Protein AF-F9DYD0-F1 (afdb_monomer_lite)

Organism: NCBI:txid1027292

Sequence (90 aa):
DEMLVDVKQSRDTLLSLITKEDYSSEVKVYLVDTINNFLRLEEEIRYIKDGNYFSRSELNILFGNLRNTFRSNFNIFATTFYESSRLQQQ

pLDDT: mean 92.45, std 4.65, range [63.06, 96.56]

Structure (mmCIF, N/CA/C/O backbone):
data_AF-F9DYD0-F1
#
_entry.id   AF-F9DYD0-F1
#
loop_
_atom_site.group_PDB
_atom_site.id
_atom_site.type_symbol
_atom_site.label_atom_id
_atom_site.label_alt_id
_atom_site.label_comp_id
_atom_site.label_asym_id
_atom_site.label_entity_id
_atom_site.label_seq_id
_atom_site.pdbx_PDB_ins_code
_atom_site.Cartn_x
_atom_site.Cartn_y
_atom_site.Cartn_z
_atom_site.occupancy
_atom_site.B_iso_or_equiv
_atom_site.auth_seq_id
_atom_site.auth_comp_id
_atom_site.auth_asym_id
_atom_site.auth_atom_id
_atom_site.pdbx_PDB_model_num
ATOM 1 N N . ASP A 1 1 ? 8.177 -10.526 -10.722 1.00 63.06 1 ASP A N 1
ATOM 2 C CA . ASP A 1 1 ? 6.870 -11.146 -10.427 1.00 63.06 1 ASP A CA 1
ATOM 3 C C . ASP A 1 1 ? 6.547 -11.220 -8.949 1.00 63.06 1 ASP A C 1
ATOM 5 O O . ASP A 1 1 ? 5.445 -10.822 -8.597 1.00 63.06 1 ASP A O 1
ATOM 9 N N . GLU A 1 2 ? 7.494 -11.616 -8.097 1.00 89.06 2 GLU A N 1
ATOM 10 C CA . GLU A 1 2 ? 7.298 -11.711 -6.638 1.00 89.06 2 GLU A CA 1
ATOM 11 C C . GLU A 1 2 ? 6.757 -10.415 -6.010 1.00 89.06 2 GLU A C 1
ATOM 13 O O . GLU A 1 2 ? 5.704 -10.437 -5.389 1.00 89.06 2 GLU A O 1
ATOM 18 N N . MET A 1 3 ? 7.354 -9.254 -6.307 1.00 89.50 3 MET A N 1
ATOM 19 C CA . MET A 1 3 ? 6.923 -7.983 -5.703 1.00 89.50 3 MET A CA 1
ATOM 20 C C . MET A 1 3 ? 5.440 -7.634 -5.940 1.00 89.50 3 MET A C 1
ATOM 22 O O . MET A 1 3 ? 4.772 -7.147 -5.034 1.00 89.50 3 MET A O 1
ATOM 26 N N . LEU A 1 4 ? 4.895 -7.877 -7.142 1.00 94.12 4 LEU A N 1
ATOM 27 C CA . LEU A 1 4 ? 3.475 -7.602 -7.409 1.00 94.12 4 LEU A CA 1
ATOM 28 C C . LEU A 1 4 ? 2.567 -8.561 -6.630 1.00 94.12 4 LEU A C 1
ATOM 30 O O . LEU A 1 4 ? 1.477 -8.171 -6.213 1.00 94.12 4 LEU A O 1
ATOM 34 N N . VAL A 1 5 ? 2.998 -9.814 -6.466 1.00 95.31 5 VAL A N 1
ATOM 35 C CA . VAL A 1 5 ? 2.276 -10.817 -5.676 1.00 95.31 5 VAL A CA 1
ATOM 36 C C . VAL A 1 5 ? 2.269 -10.410 -4.203 1.00 95.31 5 VAL A C 1
ATOM 38 O O . VAL A 1 5 ? 1.194 -10.359 -3.607 1.00 95.31 5 VAL A O 1
ATOM 41 N N . ASP A 1 6 ? 3.419 -10.023 -3.653 1.00 93.62 6 ASP A N 1
ATOM 42 C CA . ASP A 1 6 ? 3.560 -9.628 -2.247 1.00 93.62 6 ASP A CA 1
ATOM 43 C C . ASP A 1 6 ? 2.713 -8.394 -1.905 1.00 93.62 6 ASP A C 1
ATOM 45 O O . ASP A 1 6 ? 2.025 -8.354 -0.879 1.00 93.62 6 ASP A O 1
ATOM 49 N N . VAL A 1 7 ? 2.706 -7.386 -2.787 1.00 94.31 7 VAL A N 1
ATOM 50 C CA . VAL A 1 7 ? 1.897 -6.170 -2.597 1.00 94.31 7 VAL A CA 1
ATOM 51 C C . VAL A 1 7 ? 0.403 -6.503 -2.625 1.00 94.31 7 VAL A C 1
ATOM 53 O O . VAL A 1 7 ? -0.336 -6.026 -1.763 1.00 94.31 7 VAL A O 1
ATOM 56 N N . LYS A 1 8 ? -0.040 -7.373 -3.543 1.00 96.38 8 LYS A N 1
ATOM 57 C CA . LYS A 1 8 ? -1.440 -7.829 -3.599 1.00 96.38 8 LYS A CA 1
ATOM 58 C C . LYS A 1 8 ? -1.848 -8.585 -2.341 1.00 96.38 8 LYS A C 1
ATOM 60 O O . LYS A 1 8 ? -2.879 -8.273 -1.756 1.00 96.38 8 LYS A O 1
ATOM 65 N N . GLN A 1 9 ? -1.031 -9.536 -1.892 1.00 96.06 9 GLN A N 1
ATOM 66 C CA . GLN A 1 9 ? -1.301 -10.299 -0.669 1.00 96.06 9 GLN A CA 1
ATOM 67 C C . GLN A 1 9 ? -1.370 -9.394 0.568 1.00 96.06 9 GLN A C 1
ATOM 69 O O . GLN A 1 9 ? -2.242 -9.564 1.424 1.00 96.06 9 GLN A O 1
ATOM 74 N N . SER A 1 10 ? -0.491 -8.394 0.646 1.00 94.50 10 SER A N 1
ATOM 75 C CA . SER A 1 10 ? -0.508 -7.403 1.725 1.00 94.50 10 SER A CA 1
ATOM 76 C C . SER A 1 10 ? -1.788 -6.564 1.695 1.00 94.50 10 SER A C 1
ATOM 78 O O . SER A 1 10 ? -2.447 -6.407 2.722 1.00 94.50 10 SER A O 1
ATOM 80 N N . ARG A 1 11 ? 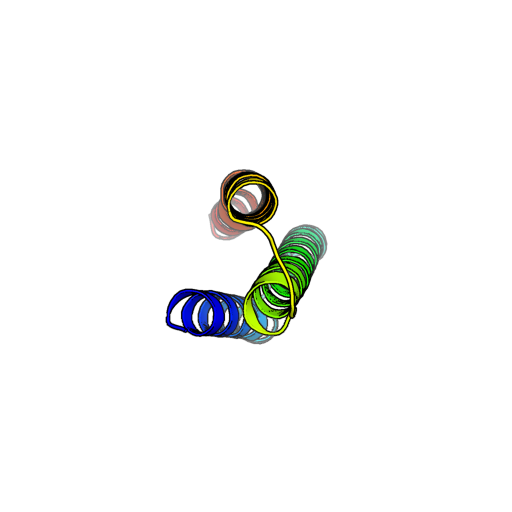-2.202 -6.087 0.513 1.00 95.75 11 ARG A N 1
ATOM 81 C CA . ARG A 1 11 ? -3.473 -5.369 0.335 1.00 95.75 11 ARG A CA 1
ATOM 82 C C . ARG A 1 11 ? -4.670 -6.230 0.739 1.00 95.75 11 ARG A C 1
ATOM 84 O O . ARG A 1 11 ? -5.550 -5.751 1.447 1.00 95.75 11 ARG A O 1
ATOM 91 N N . ASP A 1 12 ? -4.707 -7.488 0.315 1.00 96.50 12 ASP A N 1
ATOM 92 C CA . ASP A 1 12 ? -5.805 -8.409 0.631 1.00 96.50 12 ASP A CA 1
ATOM 93 C C . ASP A 1 12 ? -5.874 -8.694 2.141 1.00 96.50 12 ASP A C 1
ATOM 95 O O . ASP A 1 12 ? -6.960 -8.773 2.722 1.00 96.50 12 ASP A O 1
ATOM 99 N N . THR A 1 13 ? -4.716 -8.750 2.806 1.00 94.56 13 THR A N 1
ATOM 100 C CA . THR A 1 13 ? -4.633 -8.828 4.269 1.00 94.56 13 THR A CA 1
ATOM 101 C C . THR A 1 13 ? -5.268 -7.600 4.922 1.00 94.56 13 THR A C 1
ATOM 103 O O . THR A 1 13 ? -6.145 -7.769 5.772 1.00 94.56 13 THR A O 1
ATOM 106 N N . LEU A 1 14 ? -4.900 -6.387 4.487 1.00 93.62 14 LEU A N 1
ATOM 107 C CA . LEU A 1 14 ? -5.471 -5.124 4.981 1.00 93.62 14 LEU A CA 1
ATOM 108 C C . LEU A 1 14 ? -6.987 -5.038 4.744 1.00 93.62 14 LEU A C 1
ATOM 110 O O . LEU A 1 14 ? -7.731 -4.653 5.642 1.00 93.62 14 LEU A O 1
ATOM 114 N N . LEU A 1 15 ? -7.464 -5.459 3.570 1.00 95.06 15 LEU A N 1
ATOM 115 C CA . LEU A 1 15 ? -8.896 -5.540 3.264 1.00 95.06 15 LEU A CA 1
ATOM 116 C C . LEU A 1 15 ? -9.626 -6.480 4.223 1.00 95.06 15 LEU A C 1
ATOM 118 O O . LEU A 1 15 ? -10.723 -6.163 4.678 1.00 95.06 15 LEU A O 1
ATOM 122 N N . SER A 1 16 ? -9.014 -7.611 4.583 1.00 94.88 16 SER A N 1
ATOM 123 C CA . SER A 1 16 ? -9.627 -8.540 5.533 1.00 94.88 16 SER A CA 1
ATOM 124 C C . SER A 1 16 ? -9.813 -7.922 6.925 1.00 94.88 16 SER A C 1
ATOM 126 O O . SER A 1 16 ? -10.792 -8.248 7.601 1.00 94.88 16 SER A O 1
ATOM 128 N N . LEU A 1 17 ? -8.934 -6.995 7.333 1.00 92.50 17 LEU A N 1
ATOM 129 C CA . LEU A 1 17 ? -9.020 -6.317 8.630 1.00 92.50 17 LEU A CA 1
ATOM 130 C C . LEU A 1 17 ? -10.266 -5.430 8.743 1.00 92.50 17 LEU A C 1
ATOM 132 O O . LEU A 1 17 ? -10.843 -5.359 9.822 1.00 92.50 17 LEU A O 1
ATOM 136 N N . ILE A 1 18 ? -10.752 -4.850 7.634 1.00 88.12 18 ILE A N 1
ATOM 137 C CA . ILE A 1 18 ? -11.994 -4.047 7.615 1.00 88.12 18 ILE A CA 1
ATOM 138 C 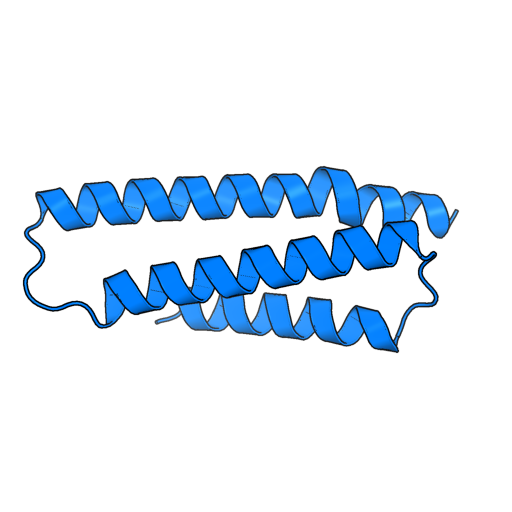C . ILE A 1 18 ? -13.179 -4.835 8.184 1.00 88.12 18 ILE A C 1
ATOM 140 O O . ILE A 1 18 ? -14.045 -4.270 8.845 1.00 88.12 18 ILE A O 1
ATOM 144 N N . THR A 1 19 ? -13.232 -6.136 7.895 1.00 85.38 19 THR A N 1
ATOM 145 C CA . THR A 1 19 ? -14.360 -7.002 8.270 1.00 85.38 19 THR A CA 1
ATOM 146 C C . THR A 1 19 ? -14.185 -7.708 9.609 1.00 85.38 19 THR A C 1
ATOM 148 O O . THR A 1 19 ? -15.163 -8.204 10.160 1.00 85.38 19 THR A O 1
ATOM 151 N N . LYS A 1 20 ? -12.949 -7.808 10.105 1.00 85.94 20 LYS A N 1
ATOM 152 C CA . LYS A 1 20 ? -12.608 -8.626 11.278 1.00 85.94 20 LYS A CA 1
ATOM 153 C C . LYS A 1 20 ? -12.525 -7.821 12.566 1.00 85.94 20 LYS A C 1
ATOM 155 O O . LYS A 1 20 ? -12.743 -8.382 13.632 1.00 85.94 20 LYS A O 1
ATOM 160 N N . GLU A 1 21 ? -12.209 -6.538 12.460 1.00 86.56 21 GLU A N 1
ATOM 161 C CA . GLU A 1 21 ? -11.884 -5.690 13.601 1.00 86.56 21 GLU A CA 1
ATOM 162 C C . GLU A 1 21 ? -12.891 -4.545 13.716 1.00 86.56 21 GLU A C 1
ATOM 164 O O . GLU A 1 21 ? -13.244 -3.904 12.720 1.00 86.56 21 GLU A O 1
ATOM 169 N N . ASP A 1 22 ? -13.332 -4.243 14.939 1.00 90.56 22 ASP A N 1
ATOM 170 C CA . ASP A 1 22 ? -14.212 -3.099 15.185 1.00 90.56 22 ASP A CA 1
ATOM 171 C C . ASP A 1 22 ? -13.402 -1.816 15.395 1.00 90.56 22 ASP A C 1
ATOM 173 O O . ASP A 1 22 ? -13.290 -1.243 16.480 1.00 90.56 22 ASP A O 1
ATOM 177 N N . TYR A 1 23 ? -12.758 -1.379 14.318 1.00 92.56 23 TYR A N 1
ATOM 178 C CA . TYR A 1 23 ? -12.029 -0.121 14.303 1.00 92.56 23 TYR A CA 1
ATOM 179 C C . TYR A 1 23 ? -12.974 1.080 14.436 1.00 92.56 23 TYR A C 1
ATOM 181 O O . TYR A 1 23 ? -14.056 1.124 13.842 1.00 92.56 23 TYR A O 1
ATOM 189 N N . SER A 1 24 ? -12.527 2.098 15.165 1.00 93.75 24 SER A N 1
ATOM 190 C CA . SER A 1 24 ? -13.147 3.418 15.173 1.00 93.75 24 SER A CA 1
ATOM 191 C C . SER A 1 24 ? -13.165 4.002 13.761 1.00 93.75 24 SER A C 1
ATOM 193 O O . SER A 1 24 ? -12.375 3.620 12.894 1.00 93.75 24 SER A O 1
ATOM 195 N N . SER A 1 25 ? -14.062 4.958 13.520 1.00 92.94 25 SER A N 1
ATOM 196 C CA . SER A 1 25 ? -14.168 5.620 12.217 1.00 92.94 25 SER A CA 1
ATOM 197 C C . SER A 1 25 ? -12.838 6.226 11.759 1.00 92.94 25 SER A C 1
ATOM 199 O O . SER A 1 25 ? -12.512 6.136 10.582 1.00 92.94 25 SER A O 1
ATOM 201 N N . GLU A 1 26 ? -12.051 6.787 12.680 1.00 92.69 26 GLU A N 1
ATOM 202 C CA . GLU A 1 26 ? -10.732 7.353 12.378 1.00 92.69 26 GLU A CA 1
ATOM 203 C C . GLU A 1 26 ? -9.735 6.272 11.932 1.00 92.69 26 GLU A C 1
ATOM 205 O O . GLU A 1 26 ? -9.135 6.382 10.864 1.00 92.69 26 GLU A O 1
ATOM 210 N N . VAL A 1 27 ? -9.616 5.174 12.687 1.00 93.94 27 VAL A N 1
ATOM 211 C CA . VAL A 1 27 ? -8.718 4.063 12.327 1.00 93.94 27 VAL A CA 1
ATOM 212 C C . VAL A 1 27 ? -9.137 3.414 11.001 1.00 93.94 27 VAL A C 1
ATOM 214 O O . VAL A 1 27 ? -8.280 3.050 10.193 1.00 93.94 27 VAL A O 1
ATOM 217 N N . LYS A 1 28 ? -10.446 3.333 10.720 1.00 93.88 28 LYS A N 1
ATOM 218 C CA . LYS A 1 28 ? -10.971 2.866 9.424 1.00 93.88 28 LYS A CA 1
ATOM 219 C C . LYS A 1 28 ? -10.535 3.768 8.268 1.00 93.88 28 LYS A C 1
ATOM 221 O O . LYS A 1 28 ? -10.204 3.242 7.208 1.00 93.88 28 LYS A O 1
ATOM 226 N N . VAL A 1 29 ? -10.484 5.090 8.457 1.00 94.06 29 VAL A N 1
ATOM 227 C CA . VAL A 1 29 ? -9.968 6.021 7.436 1.00 94.06 29 VAL A CA 1
ATOM 228 C C . VAL A 1 29 ? -8.495 5.735 7.147 1.00 94.06 29 VAL A C 1
ATOM 230 O O . VAL A 1 29 ? -8.140 5.532 5.988 1.00 94.06 29 VAL A O 1
ATOM 233 N N . TYR A 1 30 ? -7.654 5.592 8.177 1.00 94.69 30 TYR A N 1
ATOM 234 C CA . TYR A 1 30 ? -6.234 5.265 7.981 1.00 94.69 30 TYR A CA 1
ATOM 235 C C . TYR A 1 30 ? -6.018 3.912 7.288 1.00 94.69 30 TYR A C 1
ATOM 237 O O . TYR A 1 30 ? -5.104 3.765 6.469 1.00 94.69 30 TYR A O 1
ATOM 245 N N . LEU A 1 31 ? -6.870 2.924 7.577 1.00 94.94 31 LEU A N 1
ATOM 246 C CA . LEU A 1 31 ? -6.845 1.628 6.900 1.00 94.94 31 LEU A CA 1
ATOM 247 C C . LEU A 1 31 ? -7.186 1.761 5.410 1.00 94.94 31 LEU A C 1
ATOM 249 O O . LEU A 1 31 ? -6.470 1.225 4.562 1.00 94.94 31 LEU A O 1
ATOM 253 N N . VAL A 1 32 ? -8.246 2.503 5.080 1.00 95.00 32 VAL A N 1
ATOM 254 C CA . VAL A 1 32 ? -8.653 2.763 3.690 1.00 95.00 32 VAL A CA 1
ATOM 255 C C . VAL A 1 32 ? -7.562 3.518 2.929 1.00 95.00 32 VAL A C 1
ATOM 257 O O . VAL A 1 32 ? -7.215 3.124 1.814 1.00 95.00 32 VAL A O 1
ATOM 260 N N . ASP A 1 33 ? -6.963 4.543 3.533 1.00 94.00 33 ASP A N 1
ATOM 261 C CA . ASP A 1 33 ? -5.854 5.292 2.933 1.00 94.00 33 ASP A CA 1
ATOM 262 C C . ASP A 1 33 ? -4.648 4.390 2.660 1.00 94.00 33 ASP A C 1
ATOM 264 O O . ASP A 1 33 ? -4.051 4.440 1.581 1.00 94.00 33 ASP A O 1
ATOM 268 N N . THR A 1 34 ? -4.329 3.495 3.598 1.00 95.25 34 THR A N 1
ATOM 269 C CA . THR A 1 34 ? -3.270 2.501 3.404 1.00 95.25 34 THR A CA 1
ATOM 270 C C . THR A 1 34 ? -3.592 1.570 2.232 1.00 95.25 34 THR A C 1
ATOM 272 O O . THR A 1 34 ? -2.739 1.356 1.372 1.00 95.25 34 THR A O 1
ATOM 275 N N . ILE A 1 35 ? -4.815 1.046 2.137 1.00 95.94 35 ILE A N 1
ATOM 276 C CA . ILE A 1 35 ? -5.227 0.175 1.023 1.00 95.94 35 ILE A CA 1
ATOM 277 C C . ILE A 1 35 ? -5.104 0.899 -0.322 1.00 95.94 35 ILE A C 1
ATOM 279 O O . ILE A 1 35 ? -4.575 0.332 -1.281 1.00 95.94 35 ILE A O 1
ATOM 283 N N . ASN A 1 36 ? -5.533 2.160 -0.391 1.00 96.25 36 ASN A N 1
ATOM 284 C CA . ASN A 1 36 ? -5.414 2.980 -1.597 1.00 96.25 36 ASN A CA 1
ATOM 285 C C . ASN A 1 36 ? -3.950 3.188 -2.008 1.00 96.25 36 ASN A C 1
ATOM 287 O O . ASN A 1 36 ? -3.621 3.126 -3.194 1.00 96.25 36 ASN A O 1
ATOM 291 N N . ASN A 1 37 ? -3.050 3.371 -1.042 1.00 95.06 37 ASN A N 1
ATOM 292 C CA . ASN A 1 37 ? -1.616 3.468 -1.302 1.00 95.06 37 ASN A CA 1
ATOM 293 C C . ASN A 1 37 ? -1.036 2.162 -1.871 1.00 95.06 37 ASN A C 1
ATOM 295 O O . ASN A 1 37 ? -0.236 2.202 -2.809 1.00 95.06 37 ASN A O 1
ATOM 299 N N . PHE A 1 38 ? -1.465 1.001 -1.366 1.00 95.38 38 PHE A N 1
ATOM 300 C CA . PHE A 1 38 ? -1.065 -0.298 -1.923 1.00 95.38 38 PHE A CA 1
ATOM 301 C C . PHE A 1 38 ? -1.612 -0.511 -3.340 1.00 95.38 38 PHE A C 1
ATOM 303 O O . PHE A 1 38 ? -0.880 -0.997 -4.198 1.00 95.38 38 PHE A O 1
ATOM 310 N N . LEU A 1 39 ? -2.848 -0.089 -3.629 1.00 96.56 39 LEU A N 1
ATOM 311 C CA . LEU A 1 39 ? -3.408 -0.143 -4.986 1.00 96.56 39 LEU A CA 1
ATOM 312 C C . LEU A 1 39 ? -2.585 0.679 -5.985 1.00 96.56 39 LEU A C 1
ATOM 314 O O . LEU A 1 39 ? -2.240 0.166 -7.049 1.00 96.56 39 LEU A O 1
ATOM 318 N N . ARG A 1 40 ? -2.205 1.909 -5.621 1.00 95.69 40 ARG A N 1
ATOM 319 C CA . ARG A 1 40 ? -1.319 2.752 -6.445 1.00 95.69 40 ARG A CA 1
ATOM 320 C C . ARG A 1 40 ? 0.039 2.094 -6.675 1.00 95.69 40 ARG A C 1
ATOM 322 O O . ARG A 1 40 ? 0.546 2.095 -7.791 1.00 95.69 40 ARG A O 1
ATOM 329 N N . LEU A 1 41 ? 0.608 1.477 -5.639 1.00 96.00 41 LEU A N 1
ATOM 330 C CA . LEU A 1 41 ? 1.872 0.753 -5.762 1.00 96.00 41 LEU A CA 1
ATOM 331 C C . LEU A 1 41 ? 1.761 -0.429 -6.739 1.00 96.00 41 LEU A C 1
ATOM 333 O O . LEU A 1 41 ? 2.677 -0.666 -7.523 1.00 96.00 41 LEU A O 1
ATOM 337 N N . GLU A 1 42 ? 0.641 -1.158 -6.747 1.00 96.19 42 GLU A N 1
ATOM 338 C CA . GLU A 1 42 ? 0.414 -2.205 -7.749 1.00 96.19 42 GLU A CA 1
ATOM 339 C C . GLU A 1 42 ? 0.364 -1.651 -9.176 1.00 96.19 42 GLU A C 1
ATOM 341 O O . GLU A 1 42 ? 0.852 -2.306 -10.097 1.00 96.19 42 GLU A O 1
ATOM 346 N N . GLU A 1 43 ? -0.241 -0.480 -9.381 1.00 95.69 43 GLU A N 1
ATOM 347 C CA . GLU A 1 43 ? -0.288 0.190 -10.686 1.00 95.69 43 GLU A CA 1
ATOM 348 C C . GLU A 1 43 ? 1.108 0.608 -11.154 1.00 95.69 43 GLU A C 1
ATOM 350 O O . GLU A 1 43 ? 1.467 0.320 -12.295 1.00 95.69 43 GLU A O 1
ATOM 355 N N . GLU A 1 44 ? 1.929 1.187 -10.273 1.00 94.94 44 GLU A N 1
ATOM 356 C CA . GLU A 1 44 ? 3.327 1.523 -10.576 1.00 94.94 44 GLU A CA 1
ATOM 357 C C . GLU A 1 44 ? 4.138 0.279 -10.969 1.00 94.94 44 GLU A C 1
ATOM 359 O O . GLU A 1 44 ? 4.873 0.294 -11.959 1.00 94.94 44 GLU A O 1
ATOM 364 N N . ILE A 1 45 ? 3.972 -0.831 -10.240 1.00 95.06 45 ILE A N 1
ATOM 365 C CA . ILE A 1 45 ? 4.655 -2.093 -10.556 1.00 95.06 45 ILE A CA 1
ATOM 366 C C . ILE A 1 45 ? 4.195 -2.637 -11.912 1.00 95.06 45 ILE A C 1
ATOM 368 O O . ILE A 1 45 ? 5.034 -3.062 -12.707 1.00 95.06 45 ILE A O 1
ATOM 372 N N . ARG A 1 46 ? 2.884 -2.626 -12.196 1.00 95.38 46 ARG A N 1
ATOM 373 C CA . ARG A 1 46 ? 2.349 -3.056 -13.501 1.00 95.38 46 ARG A CA 1
ATOM 374 C C . ARG A 1 46 ? 2.877 -2.181 -14.629 1.00 95.38 46 ARG A C 1
ATOM 376 O O . ARG A 1 46 ? 3.303 -2.719 -15.639 1.00 95.38 46 ARG A O 1
ATOM 383 N N . TYR A 1 47 ? 2.929 -0.864 -14.442 1.00 93.75 47 TYR A N 1
ATOM 384 C CA . TYR A 1 47 ? 3.462 0.057 -15.445 1.00 93.75 47 TYR A CA 1
ATOM 385 C C . TYR A 1 47 ? 4.913 -0.270 -15.821 1.00 93.75 47 TYR A C 1
ATOM 387 O O . TYR A 1 47 ? 5.253 -0.318 -17.001 1.00 93.75 47 TYR A O 1
ATOM 395 N N . ILE A 1 48 ? 5.762 -0.547 -14.829 1.00 93.25 48 ILE A N 1
ATOM 396 C CA . ILE A 1 48 ? 7.165 -0.909 -15.073 1.00 93.25 48 ILE A CA 1
ATOM 397 C C . ILE A 1 48 ? 7.273 -2.300 -15.710 1.00 93.25 48 ILE A C 1
ATOM 399 O O . ILE A 1 48 ? 8.103 -2.506 -16.592 1.00 93.25 48 ILE A O 1
ATOM 403 N N . LYS A 1 49 ? 6.451 -3.256 -15.262 1.00 90.81 49 LYS A N 1
ATOM 404 C CA . LYS A 1 49 ? 6.478 -4.648 -15.728 1.00 90.81 49 LYS A CA 1
ATOM 405 C C . LYS A 1 49 ? 5.965 -4.803 -17.162 1.00 90.81 49 LYS A C 1
ATOM 407 O O . LYS A 1 49 ? 6.585 -5.509 -17.951 1.00 90.81 49 LYS A O 1
ATOM 412 N N . ASP A 1 50 ? 4.823 -4.195 -17.457 1.00 91.38 50 ASP A N 1
ATOM 413 C CA . ASP A 1 50 ? 4.093 -4.363 -18.716 1.00 91.38 50 ASP A CA 1
ATOM 414 C C . ASP A 1 50 ? 4.489 -3.290 -19.747 1.00 91.38 50 ASP A C 1
ATOM 416 O O . ASP A 1 50 ? 4.111 -3.366 -20.919 1.00 91.38 50 ASP A O 1
ATOM 420 N N . GLY A 1 51 ? 5.251 -2.278 -19.323 1.00 86.69 51 GLY A N 1
ATOM 421 C CA . GLY A 1 51 ? 5.757 -1.235 -20.200 1.00 86.69 51 GLY A CA 1
ATOM 422 C C . GLY A 1 51 ? 6.801 -1.770 -21.180 1.00 86.69 51 GLY A C 1
ATOM 423 O O . GLY A 1 51 ? 7.748 -2.466 -20.817 1.00 86.69 51 GLY A O 1
ATOM 424 N N . ASN A 1 52 ? 6.634 -1.405 -22.449 1.00 82.25 52 ASN A N 1
ATOM 425 C CA . ASN A 1 52 ? 7.594 -1.708 -23.503 1.00 82.25 52 ASN A CA 1
ATOM 426 C C . ASN A 1 52 ? 8.531 -0.511 -23.723 1.00 82.25 52 ASN A C 1
ATOM 428 O O . ASN A 1 52 ? 8.120 0.637 -23.572 1.00 82.25 52 ASN A O 1
ATOM 432 N N . TYR A 1 53 ? 9.761 -0.783 -24.167 1.00 83.69 53 TYR A N 1
ATOM 433 C CA . TYR A 1 53 ? 10.725 0.225 -24.643 1.00 83.69 53 TYR A CA 1
ATOM 434 C C . TYR A 1 53 ? 11.337 1.166 -23.591 1.00 83.69 53 TYR A C 1
ATOM 436 O O . TYR A 1 53 ? 11.690 2.294 -23.921 1.00 83.69 53 TYR A O 1
ATOM 444 N N . PHE A 1 54 ? 11.565 0.708 -22.358 1.00 91.12 54 PHE A N 1
ATOM 445 C CA . PHE A 1 54 ? 12.393 1.470 -21.419 1.00 91.12 54 PHE A CA 1
ATOM 446 C C . PHE A 1 54 ? 13.888 1.292 -21.702 1.00 91.12 54 PHE A C 1
ATOM 448 O O . PHE A 1 54 ? 14.406 0.173 -21.789 1.00 91.12 54 PHE A O 1
ATOM 455 N N . SER A 1 55 ? 14.620 2.398 -21.769 1.00 93.81 55 SER A N 1
ATOM 456 C CA . SER A 1 55 ? 16.072 2.381 -21.633 1.00 93.81 55 SER A CA 1
ATOM 457 C C . SER A 1 55 ? 16.477 1.976 -20.210 1.00 93.81 55 SER A C 1
ATOM 459 O O . SER A 1 55 ? 15.723 2.101 -19.244 1.00 93.81 55 SER A O 1
ATOM 461 N N . ARG A 1 56 ? 17.732 1.541 -20.044 1.00 91.62 56 ARG A N 1
ATOM 462 C CA . ARG A 1 56 ? 18.287 1.223 -18.715 1.00 91.62 56 ARG A CA 1
ATOM 463 C C . ARG A 1 56 ? 18.233 2.412 -17.750 1.00 91.62 56 ARG A C 1
ATOM 465 O O . ARG A 1 56 ? 18.030 2.214 -16.557 1.00 91.62 56 ARG A O 1
ATOM 472 N N . SER A 1 57 ? 18.425 3.631 -18.258 1.00 95.19 57 SER A N 1
ATOM 473 C CA . SER A 1 57 ? 18.372 4.850 -17.443 1.00 95.19 57 SER A CA 1
ATOM 474 C C . SER A 1 57 ? 16.960 5.095 -16.909 1.00 95.19 57 SER A C 1
ATOM 476 O O . SER A 1 57 ? 16.781 5.328 -15.716 1.00 95.19 57 SER A O 1
ATOM 478 N N . GLU A 1 58 ? 15.951 4.953 -17.772 1.00 95.31 58 GLU A N 1
ATOM 479 C CA . GLU A 1 58 ? 14.544 5.089 -17.386 1.00 95.31 58 GLU A CA 1
ATOM 480 C C . GLU A 1 58 ? 14.141 4.028 -16.366 1.00 95.31 58 GLU A C 1
ATOM 482 O O . GLU A 1 58 ? 13.545 4.370 -15.348 1.00 95.31 58 GLU A O 1
ATOM 487 N N . LEU A 1 59 ? 14.544 2.767 -16.563 1.00 94.00 59 LEU A N 1
ATOM 488 C CA . LEU A 1 59 ? 14.294 1.707 -15.582 1.00 94.00 59 LEU A CA 1
ATOM 489 C C . LEU A 1 59 ? 14.898 2.032 -14.213 1.00 94.00 59 LEU A C 1
ATOM 491 O O . LEU A 1 59 ? 14.228 1.863 -13.199 1.00 94.00 59 LEU A O 1
ATOM 495 N N . ASN A 1 60 ? 16.131 2.540 -14.160 1.00 95.25 60 ASN A N 1
ATOM 496 C CA . ASN A 1 60 ? 16.761 2.917 -12.891 1.00 95.25 60 ASN A CA 1
ATOM 497 C C . ASN A 1 60 ? 15.990 4.028 -12.166 1.00 95.25 60 ASN A C 1
ATOM 499 O O . ASN A 1 60 ? 15.830 3.967 -10.946 1.00 95.25 60 ASN A O 1
ATOM 503 N N . ILE A 1 61 ? 15.493 5.022 -12.905 1.00 95.69 61 ILE A N 1
ATOM 504 C CA . ILE A 1 61 ? 14.668 6.101 -12.345 1.00 95.69 61 ILE A CA 1
ATOM 505 C C . ILE A 1 61 ? 13.341 5.537 -11.834 1.00 95.69 61 ILE A C 1
ATOM 507 O O . ILE A 1 61 ? 12.960 5.804 -10.696 1.00 95.69 61 ILE A O 1
ATOM 511 N N . LEU A 1 62 ? 12.664 4.718 -12.639 1.00 94.81 62 LEU A N 1
ATOM 512 C CA . LEU A 1 62 ? 11.382 4.112 -12.284 1.00 94.81 62 LEU A CA 1
ATOM 513 C C . LEU A 1 62 ? 11.499 3.212 -11.049 1.00 94.81 62 LEU A C 1
ATOM 515 O O . LEU A 1 62 ? 10.681 3.323 -10.140 1.00 94.81 62 LEU A O 1
ATOM 519 N N . PHE A 1 63 ? 12.545 2.388 -10.952 1.00 93.38 63 PHE A N 1
ATOM 520 C CA . PHE A 1 63 ? 12.807 1.590 -9.752 1.00 93.38 63 PHE A CA 1
ATOM 521 C C . PHE A 1 63 ? 13.163 2.454 -8.537 1.00 93.38 63 PHE A C 1
ATOM 523 O O . PHE A 1 63 ? 12.758 2.134 -7.418 1.00 93.38 63 PHE A O 1
ATOM 530 N N . GLY A 1 64 ? 13.888 3.558 -8.737 1.00 94.31 64 GLY A N 1
ATOM 531 C CA . GLY A 1 64 ? 14.150 4.542 -7.686 1.00 94.31 64 GLY A CA 1
ATOM 532 C C . GLY A 1 64 ? 12.861 5.158 -7.138 1.00 94.31 64 GLY A C 1
ATOM 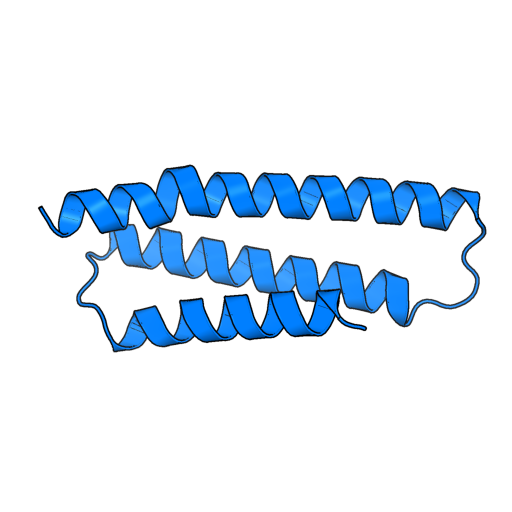533 O O . GLY A 1 64 ? 12.670 5.210 -5.921 1.00 94.31 64 GLY A O 1
ATOM 534 N N . ASN A 1 65 ? 11.949 5.548 -8.028 1.00 94.19 65 ASN A N 1
ATOM 535 C CA . ASN A 1 65 ? 10.638 6.082 -7.671 1.00 94.19 65 ASN A CA 1
ATOM 536 C C . ASN A 1 65 ? 9.796 5.034 -6.945 1.00 94.19 65 ASN A C 1
ATOM 538 O O . ASN A 1 65 ? 9.346 5.297 -5.835 1.00 94.19 65 ASN A O 1
ATOM 542 N N . LEU A 1 66 ? 9.697 3.822 -7.496 1.00 94.75 66 LEU A N 1
ATOM 543 C CA . LEU A 1 66 ? 8.965 2.709 -6.892 1.00 94.75 66 LEU A CA 1
ATOM 544 C C . LEU A 1 66 ? 9.449 2.415 -5.465 1.00 94.75 66 LEU A C 1
ATOM 546 O O . LEU A 1 66 ? 8.654 2.218 -4.545 1.00 94.75 66 LEU A O 1
ATOM 550 N N . ARG A 1 67 ? 10.771 2.425 -5.250 1.00 93.50 67 ARG A N 1
ATOM 551 C CA . ARG A 1 67 ? 11.363 2.248 -3.918 1.00 93.50 67 ARG A CA 1
ATOM 552 C C . ARG A 1 67 ? 10.939 3.360 -2.960 1.00 93.50 67 ARG A C 1
ATOM 554 O O . ARG A 1 67 ? 10.668 3.078 -1.793 1.00 93.50 67 ARG A O 1
ATOM 561 N N . ASN A 1 68 ? 10.909 4.607 -3.419 1.00 93.88 68 ASN A N 1
ATOM 562 C CA . ASN A 1 68 ? 10.489 5.740 -2.599 1.00 93.88 68 ASN A CA 1
ATOM 563 C C . ASN A 1 68 ? 8.989 5.683 -2.285 1.00 93.88 68 ASN A C 1
ATOM 565 O O . ASN A 1 68 ? 8.627 5.861 -1.121 1.00 93.88 68 ASN A O 1
ATOM 569 N N . THR A 1 69 ? 8.145 5.348 -3.267 1.00 93.62 69 THR A N 1
ATOM 570 C CA . THR A 1 69 ? 6.705 5.127 -3.070 1.00 93.62 69 THR A CA 1
ATOM 571 C C . THR A 1 69 ? 6.470 4.040 -2.028 1.00 93.62 69 THR A C 1
ATOM 573 O O . THR A 1 69 ? 5.762 4.269 -1.050 1.00 93.62 69 THR A O 1
ATOM 576 N N . PHE A 1 70 ? 7.134 2.887 -2.157 1.00 92.38 70 PHE A N 1
ATOM 577 C CA . PHE A 1 70 ? 7.029 1.807 -1.174 1.00 92.38 70 PHE A CA 1
ATOM 578 C C . PHE A 1 70 ? 7.388 2.274 0.244 1.00 92.38 70 PHE A C 1
ATOM 580 O O . PHE A 1 70 ? 6.632 2.035 1.183 1.00 92.38 70 PHE A O 1
ATOM 587 N N . ARG A 1 71 ? 8.520 2.972 0.415 1.00 92.94 71 ARG A N 1
ATOM 588 C CA . ARG A 1 71 ? 8.953 3.468 1.736 1.00 92.94 71 ARG A CA 1
ATOM 589 C C . ARG A 1 71 ? 7.970 4.472 2.324 1.00 92.94 71 ARG A C 1
ATOM 591 O O . ARG A 1 71 ? 7.708 4.417 3.521 1.00 92.94 71 ARG A O 1
ATOM 598 N N . SER A 1 72 ? 7.441 5.374 1.501 1.00 92.62 72 SER A N 1
ATOM 599 C CA . SER A 1 72 ? 6.444 6.356 1.929 1.00 92.62 72 SER A CA 1
ATOM 600 C C . SER A 1 72 ? 5.153 5.669 2.376 1.00 92.62 72 SER A C 1
ATOM 602 O O . SER A 1 72 ? 4.689 5.910 3.490 1.00 92.62 72 SER A O 1
ATOM 604 N N . ASN A 1 73 ? 4.645 4.733 1.572 1.00 91.81 73 ASN A N 1
ATOM 605 C CA . ASN A 1 73 ? 3.447 3.956 1.884 1.00 91.81 73 ASN A CA 1
ATOM 606 C C . ASN A 1 73 ? 3.617 3.138 3.168 1.00 91.81 73 ASN A C 1
ATOM 608 O O . ASN A 1 73 ? 2.726 3.128 4.016 1.00 91.81 73 ASN A O 1
ATOM 612 N N . PHE A 1 74 ? 4.771 2.487 3.335 1.00 91.50 74 PHE A N 1
ATOM 613 C CA . PHE A 1 74 ? 5.082 1.731 4.543 1.00 91.50 74 PHE A CA 1
ATOM 614 C C . PHE A 1 74 ? 5.165 2.631 5.776 1.00 91.50 74 PHE A C 1
ATOM 616 O O . PHE A 1 74 ? 4.655 2.267 6.831 1.00 91.50 74 PHE A O 1
ATOM 623 N N . ASN A 1 75 ? 5.771 3.816 5.650 1.00 92.06 75 ASN A N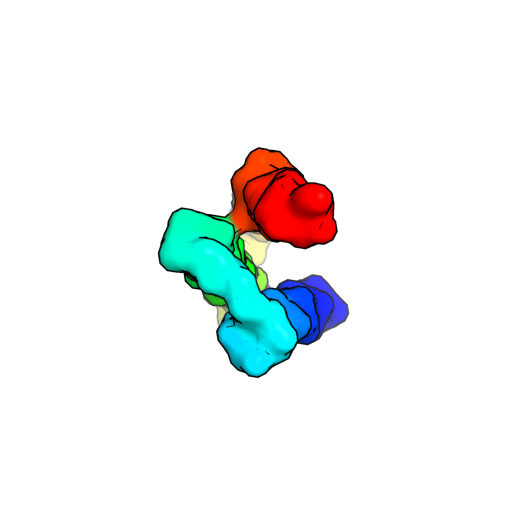 1
ATOM 624 C CA . ASN A 1 75 ? 5.827 4.773 6.747 1.00 92.06 75 ASN A CA 1
ATOM 625 C C . ASN A 1 75 ? 4.421 5.206 7.172 1.00 92.06 75 ASN A C 1
ATOM 627 O O . ASN A 1 75 ? 4.130 5.168 8.357 1.00 92.06 75 ASN A O 1
ATOM 631 N N . ILE A 1 76 ? 3.541 5.540 6.220 1.00 90.12 76 ILE A N 1
AT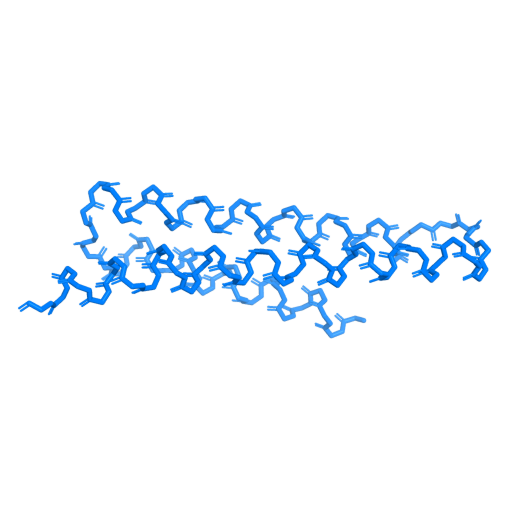OM 632 C CA . ILE A 1 76 ? 2.142 5.885 6.516 1.00 90.12 76 ILE A CA 1
ATOM 633 C C . ILE A 1 76 ? 1.463 4.731 7.257 1.00 90.12 76 ILE A C 1
ATOM 635 O O . ILE A 1 76 ? 0.982 4.935 8.364 1.00 90.12 76 ILE A O 1
ATOM 639 N N . PHE A 1 77 ? 1.508 3.512 6.711 1.00 93.12 77 PHE A N 1
ATOM 640 C CA . PHE A 1 77 ? 0.957 2.326 7.377 1.00 93.12 77 PHE A CA 1
ATOM 641 C C . PHE A 1 77 ? 1.452 2.184 8.824 1.00 93.12 77 PHE A C 1
ATOM 643 O O . PHE A 1 77 ? 0.646 2.026 9.741 1.00 93.12 77 PHE A O 1
ATOM 650 N N . ALA A 1 78 ? 2.771 2.242 9.021 1.00 92.19 78 ALA A N 1
ATOM 651 C CA . ALA A 1 78 ? 3.396 2.005 10.312 1.00 92.19 78 ALA A CA 1
ATOM 652 C C . ALA A 1 78 ? 3.070 3.110 11.322 1.00 92.19 78 ALA A C 1
ATOM 654 O O . ALA A 1 78 ? 2.748 2.806 12.464 1.00 92.19 78 ALA A O 1
ATOM 655 N N . THR A 1 79 ? 3.144 4.382 10.924 1.00 91.75 79 THR A N 1
ATOM 656 C CA . THR A 1 79 ? 3.025 5.506 11.864 1.00 91.75 79 THR A CA 1
ATOM 657 C C . THR A 1 79 ? 1.595 5.978 12.087 1.00 91.75 79 THR A C 1
ATOM 659 O O . THR A 1 79 ? 1.347 6.625 13.099 1.00 91.75 79 THR A O 1
ATOM 662 N N . THR A 1 80 ? 0.672 5.718 11.154 1.00 91.81 80 THR A N 1
ATOM 663 C CA . THR A 1 80 ? -0.735 6.122 11.296 1.00 91.81 80 THR A CA 1
ATOM 664 C C . THR A 1 80 ? -1.608 4.920 11.616 1.00 91.81 80 THR A C 1
ATOM 666 O O . THR A 1 80 ? -1.988 4.737 12.767 1.00 91.81 80 T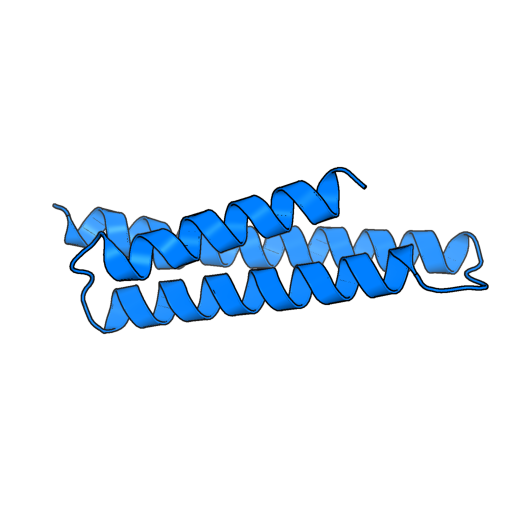HR A O 1
ATOM 669 N N . PHE A 1 81 ? -1.882 4.053 10.641 1.00 93.25 81 PHE A N 1
ATOM 670 C CA . PHE A 1 81 ? -2.832 2.960 10.826 1.00 93.25 81 PHE A CA 1
ATOM 671 C C . PHE A 1 81 ? -2.417 2.009 11.954 1.00 93.25 81 PHE A C 1
ATOM 673 O O . PHE A 1 81 ? -3.215 1.759 12.857 1.00 93.25 81 PHE A O 1
ATOM 680 N N . TYR A 1 82 ? -1.187 1.491 11.925 1.00 93.12 82 TYR A N 1
ATOM 681 C CA . TYR A 1 82 ? -0.746 0.483 12.889 1.00 93.12 82 TYR A CA 1
ATOM 682 C C . TYR A 1 82 ? -0.705 1.032 14.320 1.00 93.12 82 TYR A C 1
ATOM 684 O O . TYR A 1 82 ? -1.254 0.409 15.227 1.00 93.12 82 TYR A O 1
ATOM 692 N N . GLU A 1 83 ? -0.123 2.216 14.530 1.00 94.25 83 GLU A N 1
ATOM 693 C CA . GLU A 1 83 ? -0.082 2.828 15.863 1.00 94.25 83 GLU A CA 1
ATOM 694 C C . GLU A 1 83 ? -1.476 3.202 16.379 1.00 94.25 83 GLU A C 1
ATOM 696 O O . GLU A 1 83 ? -1.797 2.891 17.526 1.00 94.25 83 GLU A O 1
ATOM 701 N N . SER A 1 84 ? -2.341 3.795 15.550 1.00 92.50 84 SER A N 1
ATOM 702 C CA . SER A 1 84 ? -3.709 4.129 15.969 1.00 92.50 84 SER A CA 1
ATOM 703 C C . SER A 1 84 ? -4.541 2.876 16.260 1.00 92.50 84 SER A C 1
ATOM 705 O O . SER A 1 84 ? -5.254 2.838 17.262 1.00 92.50 84 SER A O 1
ATOM 707 N N . SER A 1 85 ? -4.408 1.822 15.446 1.00 92.88 85 SER A N 1
ATOM 708 C CA . SER A 1 85 ? -5.021 0.512 15.705 1.00 92.88 85 SER A CA 1
ATOM 709 C C . SER A 1 85 ? -4.545 -0.070 17.036 1.00 92.88 85 SER A C 1
ATOM 711 O O . SER A 1 85 ? -5.355 -0.560 17.820 1.00 92.88 85 SER A O 1
ATOM 713 N N . ARG A 1 86 ? -3.236 -0.015 17.305 1.00 93.31 86 ARG A N 1
ATOM 714 C CA . ARG A 1 86 ? -2.635 -0.539 18.538 1.00 93.31 86 ARG A CA 1
ATOM 715 C C . ARG A 1 86 ? -3.121 0.214 19.773 1.00 93.31 86 ARG A C 1
ATOM 717 O O . ARG A 1 86 ? -3.398 -0.419 20.784 1.00 93.31 86 ARG A O 1
ATOM 724 N N . LEU A 1 87 ? -3.212 1.541 19.699 1.00 92.44 87 LEU A N 1
ATOM 725 C CA . LEU A 1 87 ? -3.696 2.378 20.800 1.00 92.44 87 LEU A CA 1
ATOM 726 C C . LEU A 1 87 ? -5.186 2.173 21.075 1.00 92.44 87 LEU A C 1
ATOM 728 O O . LEU A 1 87 ? -5.589 2.212 22.227 1.00 92.44 87 LEU A O 1
ATOM 732 N N . GLN A 1 88 ? -5.998 1.929 20.045 1.00 90.12 88 GLN A N 1
ATOM 733 C CA . GLN A 1 88 ? -7.425 1.660 20.229 1.00 90.12 88 GLN A CA 1
ATOM 734 C C . GLN A 1 88 ? -7.692 0.333 20.961 1.00 90.12 88 GLN A C 1
ATOM 736 O O . GLN A 1 88 ? -8.712 0.188 21.626 1.00 90.12 88 GLN A O 1
ATOM 741 N N . GLN A 1 89 ? -6.810 -0.653 20.797 1.00 82.81 89 GLN A N 1
ATOM 742 C CA . GLN A 1 89 ? -6.943 -1.978 21.410 1.00 82.81 89 GLN A CA 1
ATOM 743 C C . GLN A 1 89 ? -6.403 -2.043 22.857 1.00 82.81 89 GLN A C 1
ATOM 745 O O . GLN A 1 89 ? -6.446 -3.118 23.457 1.00 82.81 89 GLN A O 1
ATOM 750 N N . GLN A 1 90 ? -5.883 -0.933 23.400 1.00 76.38 90 GLN A N 1
ATOM 751 C CA . GLN A 1 90 ? -5.444 -0.791 24.799 1.00 76.38 90 GLN A CA 1
ATOM 752 C C . GLN A 1 90 ? -6.561 -0.225 25.674 1.00 76.38 90 GLN A C 1
ATOM 754 O O . GLN A 1 90 ? -6.683 -0.717 26.818 1.00 76.38 90 GLN A O 1
#

Radius of gyration: 15.25 Å; chains: 1; bounding box: 33×19×49 Å

Foldseek 3Di:
DVVLVVLVVVLVVLVVCLVVDPDDPQLVVLSVVLSVLSVVLNVLVCCLVVPPDDDPVRNVVSVVVSVVSVVVSVCSCVVGNVVSVVVVVD

Secondary structure (DSSP, 8-state):
-HHHHHHHHHHHHHHHHHHHS---HHHHHHHHHHHHHHHHHHHHHHHHHH-----HHHHHHHHHHHHHHHHHHHHHIIIIIIHHHHHHT-